Protein AF-A0A3C2CMM4-F1 (afdb_monomer_lite)

Secondary structure (DSSP, 8-state):
-HHHHTTTTTTSS-HHHHHHHHHHHHTT--HHHIIIIIHHHHHHHTHHHHSTTSSS--SSHHHHHHHH----SS-HHHHHHHHHHHHHHHHHHHHHHHHHHHH-----GGGHHHHHHHHHHHHHHHHHHHHHHHHHHH-TTHHHHHHHHHHHHHHHHHHHHHHHHHHHHHHH--

Foldseek 3Di:
DLVCCVPVLVVQADPVLSVLVVVCLVVVVDQVCCVVRVVVSCVRRPCVQQPPPHPQHPNDSVSVNVVSPDCLDDDPVVLVVVLVVQLVVVVVVLQVLLVLLVPQDDPDPVCPVVSVCLSCLLVVLSVQLSVLVVVCSVDVVSVVSNVVSVVSNVVSSVVSVVSNVVRVVVVVVD

Structure (mmCIF, N/CA/C/O backbone):
data_AF-A0A3C2CMM4-F1
#
_entry.id   AF-A0A3C2CMM4-F1
#
loop_
_atom_site.group_PDB
_atom_site.id
_atom_site.type_symbol
_atom_site.label_atom_id
_atom_site.label_alt_id
_atom_site.label_comp_id
_atom_site.label_asym_id
_atom_site.label_entity_id
_atom_site.label_seq_id
_atom_site.pdbx_PDB_ins_code
_atom_site.Cartn_x
_atom_site.Cartn_y
_atom_site.Cartn_z
_atom_site.occupancy
_atom_site.B_iso_or_equiv
_atom_site.auth_seq_id
_atom_site.auth_comp_id
_atom_site.auth_asym_id
_atom_site.auth_atom_id
_atom_site.pdbx_PDB_model_num
ATOM 1 N N . MET A 1 1 ? -15.799 2.086 14.839 1.00 80.00 1 MET A N 1
ATOM 2 C CA . MET A 1 1 ? -15.758 3.020 15.988 1.00 80.00 1 MET A CA 1
ATOM 3 C C . MET A 1 1 ? -14.335 3.486 16.295 1.00 80.00 1 MET A C 1
ATOM 5 O O . MET A 1 1 ? -14.108 4.690 16.294 1.00 80.00 1 MET A O 1
ATOM 9 N N . GLU A 1 2 ? -13.365 2.573 16.447 1.00 84.25 2 GLU A N 1
ATOM 10 C CA . GLU A 1 2 ? -11.957 2.898 16.767 1.00 84.25 2 GLU A CA 1
ATOM 11 C C . GLU A 1 2 ? -11.338 3.999 15.878 1.00 84.25 2 GLU A C 1
ATOM 13 O O . GLU A 1 2 ? -10.817 4.984 16.392 1.00 84.25 2 GLU A O 1
ATOM 18 N N . SER A 1 3 ? -11.445 3.896 14.547 1.00 83.31 3 SER A N 1
ATOM 19 C CA . SER A 1 3 ? -10.900 4.916 13.628 1.00 83.31 3 SER A CA 1
ATOM 20 C C . SER A 1 3 ? -11.512 6.309 13.839 1.00 83.31 3 SER A C 1
ATOM 22 O O . SER A 1 3 ? -10.805 7.312 13.767 1.00 83.31 3 SER A O 1
ATOM 24 N N . LYS A 1 4 ? -12.812 6.391 14.147 1.00 86.69 4 LYS A N 1
ATOM 25 C CA . LYS A 1 4 ? -13.502 7.669 14.375 1.00 86.69 4 LYS A CA 1
ATOM 26 C C . LYS A 1 4 ? -13.110 8.291 15.714 1.00 86.69 4 LYS A C 1
ATOM 28 O O . LYS A 1 4 ? -12.892 9.497 15.752 1.00 86.69 4 LYS A O 1
ATOM 33 N N . LEU A 1 5 ? -12.920 7.480 16.759 1.00 87.00 5 LEU A N 1
ATOM 34 C CA . LEU A 1 5 ? -12.371 7.925 18.051 1.00 87.00 5 LEU A CA 1
ATOM 35 C C . LEU A 1 5 ? -10.922 8.421 17.944 1.00 87.00 5 LEU A C 1
ATOM 37 O O . LEU A 1 5 ? -10.514 9.279 18.714 1.00 87.00 5 LEU A O 1
ATOM 41 N N . LYS A 1 6 ? -10.147 7.918 16.977 1.00 84.94 6 LYS A N 1
ATOM 42 C CA . LYS A 1 6 ? -8.792 8.414 16.681 1.00 84.94 6 LYS A CA 1
ATOM 43 C C . LYS A 1 6 ? -8.765 9.645 15.768 1.00 84.94 6 LYS A C 1
ATOM 45 O O . LYS A 1 6 ? -7.705 10.224 15.575 1.00 84.94 6 LYS A O 1
ATOM 50 N N . THR A 1 7 ? -9.897 10.018 15.171 1.00 85.50 7 THR A N 1
ATOM 51 C CA . THR A 1 7 ? -9.980 11.092 14.169 1.00 85.50 7 THR A CA 1
ATOM 52 C C . THR A 1 7 ? -11.094 12.077 14.523 1.00 85.50 7 THR A C 1
ATOM 54 O O . THR A 1 7 ? -10.988 12.805 15.504 1.00 85.50 7 THR A O 1
ATOM 57 N N . THR A 1 8 ? -12.186 12.090 13.756 1.00 84.88 8 THR A N 1
ATOM 58 C CA . THR A 1 8 ? -13.225 13.129 13.785 1.00 84.88 8 THR A CA 1
ATOM 59 C C . THR A 1 8 ? -13.995 13.210 15.101 1.00 84.88 8 THR A C 1
ATOM 61 O O . THR A 1 8 ? -14.595 14.239 15.373 1.00 84.88 8 THR A O 1
ATOM 64 N N . MET A 1 9 ? -14.003 12.138 15.900 1.00 86.69 9 MET A N 1
ATOM 65 C CA . MET A 1 9 ? -14.703 12.071 17.189 1.00 86.69 9 MET A CA 1
ATOM 66 C C . MET A 1 9 ? -13.744 12.022 18.387 1.00 86.69 9 MET A C 1
ATOM 68 O O . MET A 1 9 ? -14.180 11.813 19.515 1.00 86.69 9 MET A O 1
ATOM 72 N N . GLY A 1 10 ? -12.438 12.203 18.167 1.00 87.06 10 GLY A N 1
ATOM 73 C CA . GLY A 1 10 ? -11.431 12.057 19.221 1.00 87.06 10 GLY A CA 1
ATOM 74 C C . GLY A 1 10 ? -11.399 13.177 20.258 1.00 87.06 10 GLY A C 1
ATOM 75 O O . GLY A 1 10 ? -10.827 12.977 21.326 1.00 87.06 10 GLY A O 1
ATOM 76 N N . GLY A 1 11 ? -12.011 14.326 19.961 1.00 87.50 11 GLY A N 1
ATOM 77 C CA . GLY A 1 11 ? -12.113 15.461 20.884 1.00 87.50 11 GLY A CA 1
ATOM 78 C C . GLY A 1 11 ? -13.255 15.359 21.899 1.00 87.50 11 GLY A C 1
ATOM 79 O O . GLY A 1 11 ? -13.304 16.158 22.824 1.00 87.50 11 GLY A O 1
ATOM 80 N N . PHE A 1 12 ? -14.165 14.391 21.747 1.00 87.56 12 PHE A N 1
ATOM 81 C CA . PHE A 1 12 ? -15.351 14.254 22.605 1.00 87.56 12 PHE A CA 1
ATOM 82 C C . PHE A 1 12 ? -15.159 13.271 23.766 1.00 87.56 12 PHE A C 1
ATOM 84 O O . PHE A 1 12 ? -16.066 13.088 24.566 1.00 87.56 12 PHE A O 1
ATOM 91 N N . ALA A 1 13 ? -13.996 12.630 23.864 1.00 89.12 13 ALA A N 1
ATOM 92 C CA . ALA A 1 13 ? -13.645 11.734 24.958 1.00 89.12 13 ALA A CA 1
ATOM 93 C C . ALA A 1 13 ? -12.193 11.981 25.376 1.00 89.12 13 ALA A C 1
ATOM 95 O O . ALA A 1 13 ? -11.332 12.269 24.538 1.00 89.12 13 ALA A O 1
ATOM 96 N N . THR A 1 14 ? -11.921 11.848 26.670 1.00 91.69 14 THR A N 1
ATOM 97 C CA . THR A 1 14 ? -10.561 11.941 27.214 1.00 91.69 14 THR A CA 1
ATOM 98 C C . THR A 1 14 ? -9.679 10.812 26.680 1.00 91.69 14 THR A C 1
ATOM 100 O O . THR A 1 14 ? -10.171 9.781 26.217 1.00 91.69 14 THR A O 1
ATOM 103 N N . ASP A 1 15 ? -8.356 10.976 26.738 1.00 89.88 15 ASP A N 1
ATOM 104 C CA . ASP A 1 15 ? -7.427 9.935 26.278 1.00 89.88 15 ASP A CA 1
ATOM 105 C C . ASP A 1 15 ? -7.613 8.613 27.036 1.00 89.88 15 ASP A C 1
ATOM 107 O O . ASP A 1 15 ? -7.635 7.552 26.413 1.00 89.88 15 ASP A O 1
ATOM 111 N N . ALA A 1 16 ? -7.880 8.679 28.344 1.00 90.12 16 ALA A N 1
ATOM 112 C CA . ALA A 1 16 ? -8.187 7.508 29.163 1.00 90.12 16 ALA A CA 1
ATOM 113 C C . ALA A 1 16 ? -9.489 6.808 28.727 1.00 90.12 16 ALA A C 1
ATOM 115 O O . ALA A 1 16 ? -9.504 5.595 28.532 1.00 90.12 16 ALA A O 1
ATOM 116 N N . GLU A 1 17 ? -10.574 7.561 28.509 1.00 91.19 17 GLU A N 1
ATOM 117 C CA . GLU A 1 17 ? -11.849 7.006 28.026 1.00 91.19 17 GLU A CA 1
ATOM 118 C C . GLU A 1 17 ? -11.696 6.373 26.631 1.00 91.19 17 GLU A C 1
ATOM 120 O O . GLU A 1 17 ? -12.225 5.288 26.376 1.00 91.19 17 GLU A O 1
ATOM 125 N N . LYS A 1 18 ? -10.930 7.012 25.734 1.00 90.94 18 LYS A N 1
ATOM 126 C CA . LYS A 1 18 ? -10.625 6.469 24.401 1.00 90.94 18 LYS A CA 1
ATOM 127 C C . LYS A 1 18 ? -9.875 5.149 24.498 1.00 90.94 18 LYS A C 1
ATOM 129 O O . LYS A 1 18 ? -10.247 4.200 23.807 1.00 90.94 18 LYS A O 1
ATOM 134 N N . GLU A 1 19 ? -8.845 5.064 25.336 1.00 91.00 19 GLU A N 1
ATOM 135 C CA . GLU A 1 19 ? -8.107 3.815 25.529 1.00 91.00 19 GLU A CA 1
ATOM 136 C C . GLU A 1 19 ? -8.994 2.691 26.065 1.00 91.00 19 GLU A C 1
ATOM 138 O O . GLU A 1 19 ? -8.925 1.575 25.545 1.00 91.00 19 GLU A O 1
ATOM 143 N N . THR A 1 20 ? -9.849 2.977 27.050 1.00 91.56 20 THR A N 1
ATOM 144 C CA . THR A 1 20 ? -10.793 1.999 27.610 1.00 91.56 20 THR A CA 1
ATOM 145 C C . THR A 1 20 ? -11.729 1.459 26.531 1.00 91.56 20 THR A C 1
ATOM 147 O O . THR A 1 20 ? -11.836 0.242 26.356 1.00 91.56 20 THR A O 1
ATOM 150 N N . ILE A 1 21 ? -12.333 2.343 25.728 1.00 90.12 21 ILE A N 1
ATOM 151 C CA . ILE A 1 21 ? -13.212 1.937 24.625 1.00 90.12 21 ILE A CA 1
ATOM 152 C C . ILE A 1 21 ? -12.446 1.108 23.583 1.00 90.12 21 ILE A C 1
ATOM 154 O O . ILE A 1 21 ? -12.939 0.075 23.134 1.00 90.12 21 ILE A O 1
ATOM 158 N N . ILE A 1 22 ? -11.236 1.521 23.196 1.00 89.31 22 ILE A N 1
ATOM 159 C CA . ILE A 1 22 ? -10.437 0.810 22.185 1.00 89.31 22 ILE A CA 1
ATOM 160 C C . ILE A 1 22 ? -10.022 -0.580 22.682 1.00 89.31 22 ILE A C 1
ATOM 162 O O . ILE A 1 22 ? -10.126 -1.550 21.929 1.00 89.31 22 ILE A O 1
ATOM 166 N N . LYS A 1 23 ? -9.584 -0.704 23.941 1.00 90.00 23 LYS A N 1
ATOM 167 C CA . LYS A 1 23 ? -9.248 -2.001 24.552 1.00 90.00 23 LYS A CA 1
ATOM 168 C C . LYS A 1 23 ? -10.462 -2.923 24.576 1.00 90.00 23 LYS A C 1
ATOM 170 O O . LYS A 1 23 ? -10.348 -4.084 24.188 1.00 90.00 23 LYS A O 1
ATOM 175 N N . TRP A 1 24 ? -11.627 -2.400 24.954 1.00 90.88 24 TRP A N 1
ATOM 176 C CA . TRP A 1 24 ? -12.869 -3.164 24.950 1.00 90.88 24 TRP A CA 1
ATOM 177 C C . TRP A 1 24 ? -13.256 -3.652 23.542 1.00 90.88 24 TRP A C 1
ATOM 179 O O . TRP A 1 24 ? -13.515 -4.845 23.365 1.00 90.88 24 TRP A O 1
ATOM 189 N N . ILE A 1 25 ? -13.192 -2.781 22.527 1.00 88.94 25 ILE A N 1
ATOM 190 C CA . ILE A 1 25 ? -13.437 -3.146 21.118 1.00 88.94 25 ILE A CA 1
ATOM 191 C C . ILE A 1 25 ? -12.515 -4.290 20.683 1.00 88.94 25 ILE A C 1
ATOM 193 O O . ILE A 1 25 ? -12.981 -5.294 20.147 1.00 88.94 25 ILE A O 1
ATOM 197 N N . ARG A 1 26 ? -11.210 -4.168 20.953 1.00 85.88 26 ARG A N 1
ATOM 198 C CA . ARG A 1 26 ? -10.207 -5.179 20.579 1.00 85.88 26 ARG A CA 1
ATOM 199 C C . ARG A 1 26 ? -10.375 -6.499 21.328 1.00 85.88 26 ARG A C 1
ATOM 201 O O . ARG A 1 26 ? -9.999 -7.537 20.802 1.00 85.88 26 ARG A O 1
ATOM 208 N N . SER A 1 27 ? -10.966 -6.469 22.523 1.00 85.25 27 SER A N 1
ATOM 209 C CA . SER A 1 27 ? -11.277 -7.669 23.309 1.00 85.25 27 SER A CA 1
ATOM 210 C C . SER A 1 27 ? -12.548 -8.410 22.867 1.00 85.25 27 SER A C 1
ATOM 212 O O . SER A 1 27 ? -12.938 -9.374 23.516 1.00 85.25 27 SER A O 1
ATOM 214 N N . GLY A 1 28 ? -13.196 -7.978 21.777 1.00 83.69 28 GLY A N 1
ATOM 215 C CA . GLY A 1 28 ? -14.389 -8.629 21.223 1.00 83.69 28 GLY A CA 1
ATOM 216 C C . GLY A 1 28 ? -15.714 -7.955 21.586 1.00 83.69 28 GLY A C 1
ATOM 217 O O . GLY A 1 28 ? -16.770 -8.519 21.312 1.00 83.69 28 GLY A O 1
ATOM 218 N N . ALA A 1 29 ? -15.669 -6.746 22.162 1.00 87.94 29 ALA A N 1
ATOM 219 C CA . ALA A 1 29 ? -16.843 -5.931 22.475 1.00 87.94 29 ALA A CA 1
ATOM 220 C C . ALA A 1 29 ? -17.913 -6.674 23.310 1.00 87.94 29 ALA A C 1
ATOM 222 O O . ALA A 1 29 ? -19.094 -6.709 22.954 1.00 87.94 29 ALA A O 1
ATOM 223 N N . ASP A 1 30 ? -17.489 -7.285 24.419 1.00 89.62 30 ASP A N 1
ATOM 224 C CA . ASP A 1 30 ? -18.354 -8.039 25.334 1.00 89.62 30 ASP A CA 1
ATOM 225 C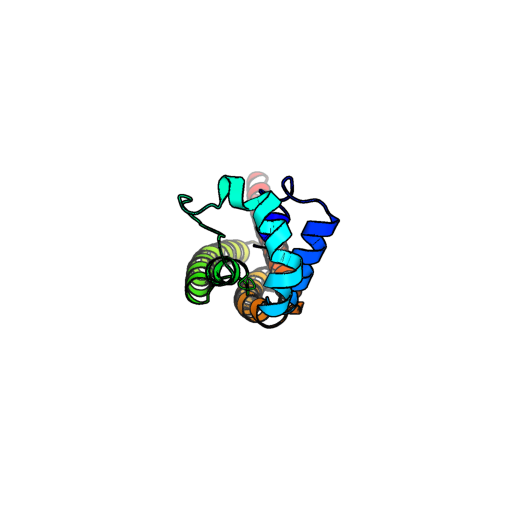 C . ASP A 1 30 ? -19.452 -7.172 25.987 1.00 89.62 30 ASP A C 1
ATOM 227 O O . ASP A 1 30 ? -19.222 -6.007 26.326 1.00 89.62 30 ASP A O 1
ATOM 231 N N . GLU A 1 31 ? -20.644 -7.744 26.172 1.00 90.38 31 GLU A N 1
ATOM 232 C CA . GLU A 1 31 ? -21.825 -7.039 26.688 1.00 90.38 31 GLU A CA 1
ATOM 233 C C . GLU A 1 31 ? -21.736 -6.715 28.185 1.00 90.38 31 GLU A C 1
ATOM 235 O O . GLU A 1 31 ? -22.188 -5.651 28.615 1.00 90.38 31 GLU A O 1
ATOM 240 N N . ALA A 1 32 ? -21.116 -7.579 28.993 1.00 89.88 32 ALA A N 1
ATOM 241 C CA . ALA A 1 32 ? -20.981 -7.329 30.425 1.00 89.88 32 ALA A CA 1
ATOM 242 C C . ALA A 1 32 ? -20.074 -6.117 30.671 1.00 89.88 32 ALA A C 1
ATOM 244 O O . ALA A 1 32 ? -20.454 -5.195 31.394 1.00 89.88 32 ALA A O 1
ATOM 245 N N . LYS A 1 33 ? -18.929 -6.066 29.976 1.00 89.69 33 LYS A N 1
ATOM 246 C CA . LYS A 1 33 ? -18.015 -4.910 30.019 1.00 89.69 33 LYS A CA 1
ATOM 247 C C . LYS A 1 33 ? -18.616 -3.647 29.414 1.00 89.69 33 LYS A C 1
ATOM 249 O O . LYS A 1 33 ? -18.316 -2.542 29.866 1.00 89.69 33 LYS A O 1
ATOM 254 N N . TYR A 1 34 ? -19.473 -3.793 28.403 1.00 91.12 34 TYR A N 1
ATOM 255 C CA . TYR A 1 34 ? -20.210 -2.655 27.872 1.00 91.12 34 TYR A CA 1
ATOM 256 C C . TYR A 1 34 ? -21.059 -2.000 28.963 1.00 91.12 34 TYR A C 1
ATOM 258 O O . TYR A 1 34 ? -20.938 -0.798 29.188 1.00 91.12 34 TYR A O 1
ATOM 266 N N . ASN A 1 35 ? -21.870 -2.793 29.665 1.00 91.62 35 ASN A N 1
ATOM 267 C CA . ASN A 1 35 ? -22.788 -2.284 30.678 1.00 91.62 35 ASN A CA 1
ATOM 268 C C . ASN A 1 35 ? -22.067 -1.675 31.890 1.00 91.62 35 ASN A C 1
ATOM 270 O O . ASN A 1 35 ? -22.569 -0.703 32.451 1.00 91.62 35 ASN A O 1
ATOM 274 N N . SER A 1 36 ? -20.910 -2.216 32.285 1.00 91.19 36 SER A N 1
ATOM 275 C CA . SER A 1 36 ? -20.170 -1.739 33.459 1.00 91.19 36 SER A CA 1
ATOM 276 C C . SER A 1 36 ? -19.286 -0.520 33.186 1.00 91.19 36 SER A C 1
ATOM 278 O O . SER A 1 36 ? -19.213 0.372 34.027 1.00 91.19 36 SER A O 1
ATOM 280 N N . GLU A 1 37 ? -18.598 -0.471 32.041 1.00 90.31 37 GLU A N 1
ATOM 281 C CA . GLU A 1 37 ? -17.511 0.496 31.809 1.00 90.31 37 GLU A CA 1
ATOM 282 C C . GLU A 1 37 ? -17.772 1.438 30.631 1.00 90.31 37 GLU A C 1
ATOM 284 O O . GLU A 1 37 ? -17.416 2.613 30.687 1.00 90.31 37 GLU A O 1
ATOM 289 N N . ILE A 1 38 ? -18.391 0.950 29.552 1.00 92.38 38 ILE A N 1
ATOM 290 C CA . ILE A 1 38 ? -18.493 1.706 28.293 1.00 92.38 38 ILE A CA 1
ATOM 291 C C . ILE A 1 38 ? -19.767 2.534 28.231 1.00 92.38 38 ILE A C 1
ATOM 293 O O . ILE A 1 38 ? -19.716 3.700 27.840 1.00 92.38 38 ILE A O 1
ATOM 297 N N . LYS A 1 39 ? -20.893 1.951 28.652 1.00 92.00 39 LYS A N 1
ATOM 298 C CA . LYS A 1 39 ? -22.208 2.587 28.698 1.00 92.00 39 LYS A CA 1
ATOM 299 C C . LYS A 1 39 ? -22.157 3.997 29.303 1.00 92.00 39 LYS A C 1
ATOM 301 O O . LYS A 1 39 ? -22.516 4.917 28.569 1.00 92.00 39 LYS A O 1
ATOM 306 N N . PRO A 1 40 ? -21.614 4.225 30.520 1.00 92.31 40 PRO A N 1
ATOM 307 C CA . PRO A 1 40 ? -21.559 5.571 31.096 1.00 92.31 40 PRO A CA 1
ATOM 308 C C . PRO A 1 40 ? -20.747 6.566 30.251 1.00 92.31 40 PRO A C 1
ATOM 310 O O . PRO A 1 40 ? -21.101 7.741 30.176 1.00 92.31 40 PRO A O 1
ATOM 313 N N . ILE A 1 41 ? -19.690 6.113 29.566 1.00 91.56 41 ILE A N 1
ATOM 314 C CA . ILE A 1 41 ? -18.872 6.968 28.693 1.00 91.56 41 ILE A CA 1
ATOM 315 C C . ILE A 1 41 ? -19.667 7.362 27.444 1.00 91.56 41 ILE A C 1
ATOM 317 O O . ILE A 1 41 ? -19.715 8.537 27.080 1.00 91.56 41 ILE A O 1
ATOM 321 N N . THR A 1 42 ? -20.318 6.399 26.785 1.00 89.50 42 THR A N 1
ATOM 322 C CA . THR A 1 42 ? -21.143 6.674 25.598 1.00 89.50 42 THR A CA 1
ATOM 323 C C . THR A 1 42 ? -22.362 7.528 25.914 1.00 89.50 42 THR A C 1
ATOM 325 O O . THR A 1 42 ? -22.691 8.417 25.127 1.00 89.50 42 THR A O 1
ATOM 328 N N . GLU A 1 43 ? -22.994 7.318 27.066 1.00 91.69 43 GLU A N 1
ATOM 329 C CA . GLU A 1 43 ? -24.144 8.112 27.490 1.00 91.69 43 GLU A CA 1
ATOM 330 C C . GLU A 1 43 ? -23.758 9.571 27.747 1.00 91.69 43 GLU A C 1
ATOM 332 O O . GLU A 1 43 ? -24.432 10.485 27.275 1.00 91.69 43 GLU A O 1
ATOM 337 N N . LYS A 1 44 ? -22.623 9.785 28.418 1.00 91.69 44 LYS A N 1
ATOM 338 C CA . LYS A 1 44 ? -22.106 11.116 28.743 1.00 91.69 44 LYS A CA 1
ATOM 339 C C . LYS A 1 44 ? -21.602 11.879 27.515 1.00 91.69 44 LYS A C 1
ATOM 341 O O . LYS A 1 44 ? -21.894 13.060 27.363 1.00 91.69 44 LYS A O 1
ATOM 346 N N . ASN A 1 45 ? -20.827 11.217 26.657 1.00 90.69 45 ASN A N 1
ATOM 347 C CA . ASN A 1 45 ? -20.021 11.896 25.641 1.00 90.69 45 ASN A CA 1
ATOM 348 C C . ASN A 1 45 ? -20.571 11.751 24.212 1.00 90.69 45 ASN A C 1
ATOM 350 O O . ASN A 1 45 ? -20.270 12.576 23.351 1.00 90.69 45 ASN A O 1
ATOM 354 N N . CYS A 1 46 ? -21.338 10.696 23.916 1.00 89.31 46 CYS A N 1
ATOM 355 C CA . CYS A 1 46 ? -21.714 10.346 22.540 1.00 89.31 46 CYS A CA 1
ATOM 356 C C . CYS A 1 46 ? -23.209 10.528 22.260 1.00 89.31 46 CYS A C 1
ATOM 358 O O . CYS A 1 46 ? -23.564 10.979 21.169 1.00 89.31 46 CYS A O 1
ATOM 360 N N . MET A 1 47 ? -24.087 10.220 23.222 1.00 90.19 47 MET A N 1
ATOM 361 C CA . MET A 1 47 ? -25.544 10.295 23.025 1.00 90.19 47 MET A CA 1
ATOM 362 C C . MET A 1 47 ? -26.067 11.710 22.767 1.00 90.19 47 MET A C 1
ATOM 364 O O . MET A 1 47 ? -27.153 11.851 22.215 1.00 90.19 47 MET A O 1
ATOM 368 N N . VAL A 1 48 ? -25.281 12.747 23.067 1.00 88.81 48 VAL A N 1
ATOM 369 C CA . VAL A 1 48 ? -25.614 14.137 22.714 1.00 88.81 48 VAL A CA 1
ATOM 370 C C . VAL A 1 48 ? -25.871 14.285 21.206 1.00 88.81 48 VAL A C 1
ATOM 372 O O . VAL A 1 48 ? -26.815 14.958 20.809 1.00 88.81 48 VAL A O 1
ATOM 375 N N . CYS A 1 49 ? -25.080 13.605 20.367 1.00 89.50 49 CYS A N 1
ATOM 376 C CA . CYS A 1 49 ? -25.246 13.602 18.904 1.00 89.50 49 CYS A CA 1
ATOM 377 C C . CYS A 1 49 ? -25.766 12.257 18.358 1.00 89.50 49 CYS A C 1
ATOM 379 O O . CYS A 1 49 ? -26.275 12.182 17.238 1.00 89.50 49 CYS A O 1
ATOM 381 N N . HIS A 1 50 ? -25.631 11.183 19.139 1.00 90.44 50 HIS A N 1
ATOM 382 C CA . HIS A 1 50 ? -26.012 9.813 18.786 1.00 90.44 50 HIS A CA 1
ATOM 383 C C . HIS A 1 50 ? -27.201 9.289 19.611 1.00 90.44 50 HIS A C 1
ATOM 385 O O . HIS A 1 50 ? -27.278 8.100 19.913 1.00 90.44 50 HIS A O 1
ATOM 391 N N . GLY A 1 51 ? -28.118 10.173 20.005 1.00 88.00 51 GLY A N 1
ATOM 392 C CA . GLY A 1 51 ? -29.356 9.815 20.700 1.00 88.00 51 GLY A CA 1
ATOM 393 C C . GLY A 1 51 ? -30.382 9.120 19.797 1.00 88.00 51 GLY A C 1
ATOM 394 O O . GLY A 1 51 ? -30.097 8.790 18.647 1.00 88.00 51 GLY A O 1
ATOM 395 N N . GLN A 1 52 ? -31.592 8.917 20.318 1.00 87.38 52 GLN A N 1
ATOM 396 C CA . GLN A 1 52 ? -32.657 8.133 19.675 1.00 87.38 52 GLN A CA 1
ATOM 397 C C . GLN A 1 52 ? -33.079 8.659 18.290 1.00 87.38 52 GLN A C 1
ATOM 399 O O . GLN A 1 52 ? -33.283 7.866 17.379 1.00 87.38 52 GLN A O 1
ATOM 404 N N . GLU A 1 53 ? -33.118 9.982 18.114 1.00 86.56 53 GLU A N 1
ATOM 405 C CA . GLU A 1 53 ? -33.483 10.653 16.852 1.00 86.56 53 GLU A CA 1
ATOM 406 C C . GLU A 1 53 ? -32.288 10.855 15.896 1.00 86.56 53 GLU A C 1
ATOM 408 O O . GLU A 1 53 ? -32.393 11.515 14.861 1.00 86.56 53 GLU A O 1
ATOM 413 N N . SER A 1 54 ? -31.108 10.333 16.242 1.00 87.44 54 SER A N 1
ATOM 414 C CA . SER A 1 54 ? -29.920 10.451 15.397 1.00 87.44 54 SER A CA 1
ATOM 415 C C . SER A 1 54 ? -30.025 9.539 14.177 1.00 87.44 54 SER A C 1
ATOM 417 O O . SER A 1 54 ? -30.505 8.415 14.266 1.00 87.44 54 SER A O 1
ATOM 419 N N . PHE A 1 55 ? -29.438 9.957 13.050 1.00 84.94 55 PHE A N 1
ATOM 420 C CA . PHE A 1 55 ? -29.235 9.082 11.886 1.00 84.94 55 PHE A CA 1
ATOM 421 C C . PHE A 1 55 ? -28.443 7.804 12.235 1.00 84.94 55 PHE A C 1
ATOM 423 O O . PHE A 1 55 ? -28.524 6.795 11.538 1.00 84.94 55 PHE A O 1
ATOM 430 N N . ARG A 1 56 ? -27.650 7.848 13.313 1.00 85.06 56 ARG A N 1
ATOM 431 C CA . ARG A 1 56 ? -26.870 6.724 13.840 1.00 85.06 56 ARG A CA 1
ATOM 432 C C . ARG A 1 56 ? -27.017 6.682 15.365 1.00 85.06 56 ARG A C 1
ATOM 434 O O . ARG A 1 56 ? -26.129 7.198 16.046 1.00 85.06 56 ARG A O 1
ATOM 441 N N . PRO A 1 57 ? -28.109 6.114 15.901 1.00 88.81 57 PRO A N 1
ATOM 442 C CA . PRO A 1 57 ? -28.322 6.042 17.341 1.00 88.81 57 PRO A CA 1
ATOM 443 C C . PRO A 1 57 ? -27.306 5.086 17.983 1.00 88.81 57 PRO A C 1
ATOM 445 O O . PRO A 1 57 ? -26.951 4.070 17.395 1.00 88.81 57 PRO A O 1
ATOM 448 N N . LEU A 1 58 ? -26.817 5.419 19.179 1.00 88.88 58 LEU A N 1
ATOM 449 C CA . LEU A 1 58 ? -25.900 4.611 20.001 1.00 88.88 58 LEU A CA 1
ATOM 450 C C . LEU A 1 58 ? -26.476 4.430 21.415 1.00 88.88 58 LEU A C 1
ATOM 452 O O . LEU A 1 58 ? -25.769 4.549 22.412 1.00 88.88 58 LEU A O 1
ATOM 456 N N . ILE A 1 59 ? -27.785 4.195 21.485 1.00 88.19 59 ILE A N 1
ATOM 457 C CA . ILE A 1 59 ? -28.577 4.158 22.724 1.00 88.19 59 ILE A CA 1
ATOM 458 C C . ILE A 1 59 ? -28.486 2.824 23.479 1.00 88.19 59 ILE A C 1
ATOM 460 O O . ILE A 1 59 ? -28.974 2.715 24.602 1.00 88.19 59 ILE A O 1
ATOM 464 N N . GLY A 1 60 ? -27.869 1.805 22.881 1.00 88.50 60 GLY A N 1
ATOM 465 C CA . GLY A 1 60 ? -27.787 0.476 23.464 1.00 88.50 60 GLY A CA 1
ATOM 466 C C . GLY A 1 60 ? -26.620 -0.352 22.942 1.00 88.50 60 GLY A C 1
ATOM 467 O O . GLY A 1 60 ? -25.879 0.034 22.030 1.00 88.50 60 GLY A O 1
ATOM 468 N N . TYR A 1 61 ? -26.458 -1.528 23.553 1.00 88.94 61 TYR A N 1
ATOM 469 C CA . TYR A 1 61 ? -25.395 -2.469 23.208 1.00 88.94 61 TYR A CA 1
ATOM 470 C C . TYR A 1 61 ? -25.487 -2.919 21.751 1.00 88.94 61 TYR A C 1
ATOM 472 O O . TYR A 1 61 ? -24.468 -3.027 21.076 1.00 88.94 61 TYR A O 1
ATOM 480 N N . LYS A 1 62 ? -26.703 -3.155 21.247 1.00 87.06 62 LYS A N 1
ATOM 481 C CA . LYS A 1 62 ? -26.932 -3.663 19.892 1.00 87.06 62 LYS A CA 1
ATOM 482 C C . LYS A 1 62 ? -26.409 -2.689 18.835 1.00 87.06 62 LYS A C 1
ATOM 484 O O . LYS A 1 62 ? -25.669 -3.091 17.941 1.00 87.06 62 LYS A O 1
ATOM 489 N N . GLU A 1 63 ? -26.748 -1.414 18.978 1.00 87.56 63 GLU A N 1
ATOM 490 C CA . GLU A 1 63 ? -26.356 -0.343 18.065 1.00 87.56 63 GLU A CA 1
ATOM 491 C C . GLU A 1 63 ? -24.849 -0.072 18.144 1.00 87.56 63 GLU A C 1
ATOM 493 O O . GLU A 1 63 ? -24.172 0.104 17.127 1.00 87.56 63 GLU A O 1
ATOM 498 N N . ILE A 1 64 ? -24.291 -0.094 19.359 1.00 88.50 64 ILE A N 1
ATOM 499 C CA . ILE A 1 64 ? -22.850 0.068 19.557 1.00 88.50 64 ILE A CA 1
ATOM 500 C C . ILE A 1 64 ? -22.085 -1.124 18.974 1.00 88.50 64 ILE A C 1
ATOM 502 O O . ILE A 1 64 ? -21.079 -0.918 18.295 1.00 88.50 64 ILE A O 1
ATOM 506 N N . LYS A 1 65 ? -22.569 -2.357 19.153 1.00 86.44 65 LYS A N 1
ATOM 507 C CA . LYS A 1 65 ? -21.940 -3.569 18.609 1.00 86.44 65 LYS A CA 1
ATOM 508 C C . LYS A 1 65 ? -21.823 -3.529 17.087 1.00 86.44 65 LYS A C 1
ATOM 510 O O . LYS A 1 65 ? -20.821 -3.962 16.520 1.00 86.44 65 LYS A O 1
ATOM 515 N N . GLU A 1 66 ? -22.815 -2.954 16.414 1.00 83.94 66 GLU A N 1
ATOM 516 C CA . GLU A 1 66 ? -22.792 -2.798 14.962 1.00 83.94 66 GLU A CA 1
ATOM 517 C C . GLU A 1 66 ? -21.635 -1.898 14.499 1.00 83.94 66 GLU A C 1
ATOM 519 O O . GLU A 1 66 ? -20.952 -2.201 13.515 1.00 83.94 66 GLU A O 1
ATOM 524 N N . VAL A 1 67 ? -21.349 -0.826 15.247 1.00 83.81 67 VAL A N 1
ATOM 525 C CA . VAL A 1 67 ? -20.280 0.129 14.917 1.00 83.81 67 VAL A CA 1
ATOM 526 C C . VAL A 1 67 ? -18.912 -0.239 15.498 1.00 83.81 67 VAL A C 1
ATOM 528 O O . VAL A 1 67 ? -17.909 0.374 15.101 1.00 83.81 67 VAL A O 1
ATOM 531 N N . THR A 1 68 ? -18.839 -1.204 16.418 1.00 83.56 68 THR A N 1
ATOM 532 C CA . THR A 1 68 ? -17.590 -1.716 17.008 1.00 83.56 68 THR A CA 1
ATOM 533 C C . THR A 1 68 ? -17.008 -2.903 16.258 1.00 83.56 68 THR A C 1
ATOM 535 O O . THR A 1 68 ? -15.890 -3.297 16.584 1.00 83.56 68 THR A O 1
ATOM 538 N N . ASN A 1 69 ? -17.692 -3.414 15.225 1.00 72.56 69 ASN A N 1
ATOM 539 C CA . ASN A 1 69 ? -17.136 -4.425 14.329 1.00 72.56 69 ASN A CA 1
ATOM 540 C C . ASN A 1 69 ? -15.700 -4.063 13.928 1.00 72.56 69 ASN A C 1
ATOM 542 O O . ASN A 1 69 ? -15.427 -2.968 13.415 1.00 72.56 69 ASN A O 1
ATOM 546 N N . ILE A 1 70 ? -14.782 -4.988 14.211 1.00 65.38 70 ILE A N 1
ATOM 547 C CA . ILE A 1 70 ? -13.364 -4.833 13.905 1.00 65.38 70 ILE A CA 1
ATOM 548 C C . ILE A 1 70 ? -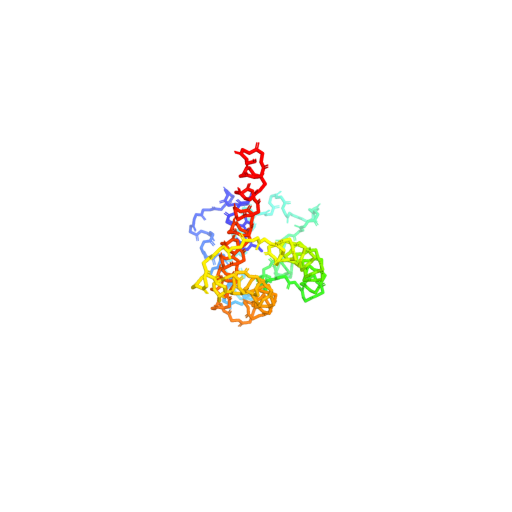13.246 -4.698 12.388 1.00 65.38 70 ILE A C 1
ATOM 550 O O . ILE A 1 70 ? -13.769 -5.511 11.623 1.00 65.38 70 ILE A O 1
ATOM 554 N N . ASN A 1 71 ? -12.602 -3.620 11.949 1.00 61.44 71 ASN A N 1
ATOM 555 C CA . ASN A 1 71 ? -12.408 -3.353 10.535 1.00 61.44 71 ASN A CA 1
ATOM 556 C C . ASN A 1 71 ? -11.347 -4.322 9.995 1.00 61.44 71 ASN A C 1
ATOM 558 O O . ASN A 1 71 ? -10.164 -3.999 10.007 1.00 61.44 71 ASN A O 1
ATOM 562 N N . ASN A 1 72 ? -11.772 -5.497 9.526 1.00 62.12 72 ASN A N 1
ATOM 563 C CA . ASN A 1 72 ? -10.920 -6.517 8.898 1.00 62.12 72 ASN A CA 1
ATOM 564 C C . ASN A 1 72 ? -10.4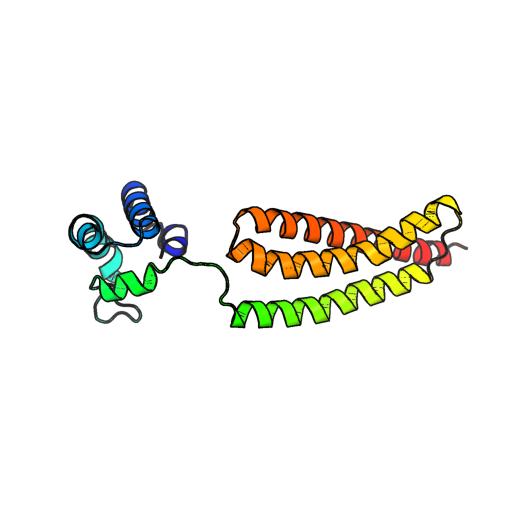26 -6.099 7.492 1.00 62.12 72 ASN A C 1
ATOM 566 O O . ASN A 1 72 ? -10.250 -6.938 6.617 1.00 62.12 72 ASN A O 1
ATOM 570 N N . GLY A 1 73 ? -10.257 -4.799 7.232 1.00 65.06 73 GLY A N 1
ATOM 571 C CA . GLY A 1 73 ? -9.916 -4.252 5.920 1.00 65.06 73 GLY A CA 1
ATOM 572 C C . GLY A 1 73 ? -11.105 -4.128 4.958 1.00 65.06 73 GLY A C 1
ATOM 573 O O . GLY A 1 73 ? -12.274 -4.171 5.342 1.00 65.06 73 GLY A O 1
ATOM 574 N N . MET A 1 74 ? -10.805 -3.925 3.671 1.00 67.12 74 MET A N 1
ATOM 575 C CA . MET A 1 74 ? -11.830 -3.835 2.627 1.00 67.12 74 MET A CA 1
ATOM 576 C C . MET A 1 74 ? -12.593 -5.159 2.496 1.00 67.12 74 MET A C 1
ATOM 578 O O . MET A 1 74 ? -11.996 -6.231 2.404 1.00 67.12 74 MET A O 1
ATOM 582 N N . GLY A 1 75 ? -13.924 -5.084 2.409 1.00 76.75 75 GLY A N 1
ATOM 583 C CA . GLY A 1 75 ? -14.744 -6.254 2.100 1.00 76.75 75 GLY A CA 1
ATOM 584 C C . GLY A 1 75 ? -14.329 -6.890 0.769 1.00 76.75 75 GLY A C 1
ATOM 585 O O . GLY A 1 75 ? -13.971 -6.182 -0.172 1.00 76.75 75 GLY A O 1
ATOM 586 N N . PHE A 1 76 ? -14.413 -8.221 0.665 1.00 76.75 76 PHE A N 1
ATOM 587 C CA . PHE A 1 76 ? -13.936 -8.987 -0.499 1.00 76.75 76 PHE A CA 1
ATOM 588 C C . PHE A 1 76 ? -14.463 -8.447 -1.838 1.00 76.75 76 PHE A C 1
ATOM 590 O O . PHE A 1 76 ? -13.710 -8.275 -2.789 1.00 76.75 76 PHE A O 1
ATOM 597 N N . LYS A 1 77 ? -15.753 -8.095 -1.900 1.00 79.44 77 LYS A N 1
ATOM 598 C CA . LYS A 1 77 ? -16.385 -7.554 -3.114 1.00 79.44 77 LYS A CA 1
ATOM 599 C C . LYS A 1 77 ? -15.789 -6.204 -3.534 1.00 79.44 77 LYS A C 1
ATOM 601 O O . LYS A 1 77 ? -15.632 -5.939 -4.724 1.00 79.44 77 LYS A O 1
ATOM 606 N N . THR A 1 78 ? -15.448 -5.361 -2.560 1.00 79.75 78 THR A N 1
ATOM 607 C CA . THR A 1 78 ? -14.767 -4.083 -2.796 1.00 79.75 78 THR A CA 1
ATOM 608 C C . THR A 1 78 ? -13.324 -4.324 -3.215 1.00 79.75 78 THR A C 1
ATOM 610 O O . THR A 1 78 ? -12.874 -3.719 -4.182 1.00 79.75 78 THR A O 1
ATOM 613 N N . LEU A 1 79 ? -12.634 -5.256 -2.554 1.00 80.75 79 LEU A N 1
ATOM 614 C CA . LEU A 1 79 ? -11.257 -5.614 -2.871 1.00 80.75 79 LEU A CA 1
ATOM 615 C C . LEU A 1 79 ? -11.128 -6.102 -4.317 1.00 80.75 79 LEU A C 1
ATOM 617 O O . LEU A 1 79 ? -10.370 -5.525 -5.084 1.00 80.75 79 LEU A O 1
ATOM 621 N N . VAL A 1 80 ? -11.963 -7.060 -4.732 1.00 82.81 80 VAL A N 1
ATOM 622 C CA . VAL A 1 80 ? -12.004 -7.557 -6.117 1.00 82.81 80 VAL A CA 1
ATOM 623 C C . VAL A 1 80 ? -12.242 -6.420 -7.110 1.00 82.81 80 VAL A C 1
ATOM 625 O O . VAL A 1 80 ? -11.569 -6.359 -8.138 1.00 82.81 80 VAL A O 1
ATOM 628 N N . ARG A 1 81 ? -13.166 -5.496 -6.815 1.00 85.56 81 ARG A N 1
ATOM 629 C CA . ARG A 1 81 ? -13.440 -4.347 -7.689 1.00 85.56 81 ARG A CA 1
ATOM 630 C C . ARG A 1 81 ? -12.213 -3.444 -7.841 1.00 85.56 81 ARG A C 1
ATOM 632 O O . ARG A 1 81 ? -11.872 -3.085 -8.965 1.00 85.56 81 ARG A O 1
ATOM 639 N N . VAL A 1 82 ? -11.562 -3.075 -6.737 1.00 84.31 82 VAL A N 1
ATOM 640 C CA . VAL A 1 82 ? -10.377 -2.201 -6.769 1.00 84.31 82 VAL A CA 1
ATOM 641 C C . VAL A 1 82 ? -9.207 -2.908 -7.454 1.00 84.31 82 VAL A C 1
ATOM 643 O O . VAL A 1 82 ? -8.568 -2.302 -8.311 1.00 84.31 82 VAL A O 1
ATOM 646 N N . SER A 1 83 ? -8.991 -4.198 -7.172 1.00 84.81 83 SER A N 1
ATOM 647 C CA . SER A 1 83 ? -7.972 -5.018 -7.832 1.00 84.81 83 SER A CA 1
ATOM 648 C C . SER A 1 83 ? -8.171 -5.086 -9.346 1.00 84.81 83 SER A C 1
ATOM 650 O O . SER A 1 83 ? -7.195 -4.952 -10.068 1.00 84.81 83 SER A O 1
ATOM 652 N N . HIS A 1 84 ? -9.403 -5.211 -9.858 1.00 83.38 84 HIS A N 1
ATOM 653 C CA . HIS A 1 84 ? -9.649 -5.202 -11.310 1.00 83.38 84 HIS A CA 1
ATOM 654 C C . HIS A 1 84 ? -9.259 -3.871 -11.961 1.00 83.38 84 HIS A C 1
ATOM 656 O O . HIS A 1 84 ? -8.611 -3.862 -13.007 1.00 83.38 84 HIS A O 1
ATOM 662 N N . ILE A 1 85 ? -9.641 -2.747 -11.346 1.00 84.88 85 ILE A N 1
ATOM 663 C CA . ILE A 1 85 ? -9.345 -1.409 -11.877 1.00 84.88 85 ILE A CA 1
ATOM 664 C C . ILE A 1 85 ? -7.831 -1.162 -11.869 1.00 84.88 85 ILE A C 1
ATOM 666 O O . ILE A 1 85 ? -7.278 -0.723 -12.878 1.00 84.88 85 ILE A O 1
ATOM 670 N N . HIS A 1 86 ? -7.160 -1.480 -10.758 1.00 80.06 86 HIS A N 1
ATOM 671 C CA . HIS A 1 86 ? -5.710 -1.320 -10.633 1.00 80.06 86 HIS A CA 1
ATOM 672 C C . HIS A 1 86 ? -4.946 -2.252 -11.570 1.00 80.06 86 HIS A C 1
ATOM 674 O O . HIS A 1 86 ? -4.070 -1.788 -12.298 1.00 80.06 86 HIS A O 1
ATOM 680 N N . PHE A 1 87 ? -5.313 -3.534 -11.614 1.00 85.38 87 PHE A N 1
ATOM 681 C CA . PHE A 1 87 ? -4.662 -4.510 -12.479 1.00 85.38 87 PHE A CA 1
ATOM 682 C C . PHE A 1 87 ? -4.770 -4.109 -13.945 1.00 85.38 87 PHE A C 1
ATOM 684 O O . PHE A 1 87 ? -3.762 -4.103 -14.642 1.00 85.38 87 PHE A O 1
ATOM 691 N N . ASN A 1 88 ? -5.955 -3.712 -14.413 1.00 86.25 88 ASN A N 1
ATOM 692 C CA . ASN A 1 88 ? -6.144 -3.368 -15.818 1.00 86.25 88 ASN A CA 1
ATOM 693 C C . ASN A 1 88 ? -5.397 -2.077 -16.204 1.00 86.25 88 ASN A C 1
ATOM 695 O O . ASN A 1 88 ? -4.652 -2.053 -17.184 1.00 86.25 88 ASN A O 1
ATOM 699 N N . GLY A 1 89 ? -5.542 -1.009 -15.410 1.00 87.62 89 GLY A N 1
ATOM 700 C CA . GLY A 1 89 ? -4.932 0.287 -15.721 1.00 87.62 89 GLY A CA 1
ATOM 701 C C . GLY A 1 89 ? -3.407 0.285 -15.600 1.00 87.62 89 GLY A C 1
ATOM 702 O O . GLY A 1 89 ? -2.702 0.741 -16.502 1.00 87.62 89 GLY A O 1
ATOM 703 N N . MET A 1 90 ? -2.876 -0.263 -14.506 1.00 88.06 90 MET A N 1
ATOM 704 C CA . MET A 1 90 ? -1.435 -0.238 -14.257 1.00 88.06 90 MET A CA 1
ATOM 705 C C . MET A 1 90 ? -0.676 -1.251 -15.118 1.00 88.06 90 MET A C 1
ATOM 707 O O . MET A 1 90 ? 0.448 -0.968 -15.532 1.00 88.06 90 MET A O 1
ATOM 711 N N . THR A 1 91 ? -1.285 -2.398 -15.450 1.00 89.62 91 THR A N 1
ATOM 712 C CA . THR A 1 91 ? -0.679 -3.339 -16.406 1.00 89.62 91 THR A CA 1
ATOM 713 C C . THR A 1 91 ? -0.511 -2.677 -17.764 1.00 89.62 91 THR A C 1
ATOM 715 O O . THR A 1 91 ? 0.565 -2.770 -18.349 1.00 89.62 91 THR A O 1
ATOM 718 N N . PHE A 1 92 ? -1.525 -1.945 -18.239 1.00 91.06 92 PHE A N 1
ATOM 719 C CA . PHE A 1 92 ? -1.426 -1.203 -19.494 1.00 91.06 92 PHE A CA 1
ATOM 720 C C . PHE A 1 92 ? -0.299 -0.158 -19.460 1.00 91.06 92 PHE A C 1
ATOM 722 O O . PHE A 1 92 ? 0.518 -0.102 -20.379 1.00 91.06 92 PHE A O 1
ATOM 729 N N . LEU A 1 93 ? -0.196 0.618 -18.377 1.00 92.44 93 LEU A N 1
ATOM 730 C CA . LEU A 1 93 ? 0.844 1.637 -18.204 1.00 92.44 93 LEU A CA 1
ATOM 731 C C . LEU A 1 93 ? 2.260 1.037 -18.241 1.00 92.44 93 LEU A C 1
ATOM 733 O O . LEU A 1 93 ? 3.110 1.497 -19.009 1.00 92.44 93 LEU A O 1
ATOM 737 N N . PHE A 1 94 ? 2.524 -0.006 -17.452 1.00 92.06 94 PHE A N 1
ATOM 738 C CA . PHE A 1 94 ? 3.842 -0.646 -17.422 1.00 92.06 94 PHE A CA 1
ATOM 739 C C . PHE A 1 94 ? 4.154 -1.424 -18.696 1.00 92.06 94 PHE A C 1
ATOM 741 O O . PHE A 1 94 ? 5.310 -1.454 -19.113 1.00 92.06 94 PHE A O 1
ATOM 748 N N . PHE A 1 95 ? 3.143 -2.001 -19.344 1.00 92.06 95 PHE A N 1
ATOM 749 C CA . PHE A 1 95 ? 3.312 -2.659 -20.632 1.00 92.06 95 PHE A CA 1
ATOM 750 C C . PHE A 1 95 ? 3.756 -1.665 -21.709 1.00 92.06 95 PHE A C 1
ATOM 752 O O . PHE A 1 95 ? 4.769 -1.893 -22.367 1.00 92.06 95 PHE A O 1
ATOM 759 N N . VAL A 1 96 ? 3.059 -0.532 -21.852 1.00 93.31 96 VAL A N 1
ATOM 760 C CA . VAL A 1 96 ? 3.417 0.507 -22.832 1.00 93.31 96 VAL A CA 1
ATOM 761 C C . VAL A 1 96 ? 4.795 1.098 -22.525 1.00 93.31 96 VAL A C 1
ATOM 763 O O . VAL A 1 96 ? 5.637 1.189 -23.418 1.00 93.31 96 VAL A O 1
ATOM 766 N N . SER A 1 97 ? 5.069 1.439 -21.263 1.00 92.56 97 SER A N 1
ATOM 767 C CA . SER A 1 97 ? 6.376 1.961 -20.834 1.00 92.56 97 SER A CA 1
ATOM 768 C C . SER A 1 97 ? 7.518 0.962 -21.082 1.00 92.56 97 SER A C 1
ATOM 770 O O . SER A 1 97 ? 8.585 1.314 -21.601 1.00 92.56 97 SER A O 1
ATOM 772 N N . GLY A 1 98 ? 7.279 -0.317 -20.784 1.00 91.06 98 GLY A N 1
ATOM 773 C CA . GLY A 1 98 ? 8.200 -1.411 -21.070 1.00 91.06 98 GLY A CA 1
ATOM 774 C C . GLY A 1 98 ? 8.438 -1.594 -22.569 1.00 91.06 98 GLY A C 1
ATOM 775 O O . GLY A 1 98 ? 9.583 -1.752 -22.987 1.00 91.06 98 GLY A O 1
ATOM 776 N N . LEU A 1 99 ? 7.391 -1.491 -23.390 1.00 91.75 99 LEU A N 1
ATOM 777 C CA . LEU A 1 99 ? 7.462 -1.601 -24.848 1.00 91.75 99 LEU A CA 1
ATOM 778 C C . LEU A 1 99 ? 8.256 -0.447 -25.476 1.00 91.75 99 LEU A C 1
ATOM 780 O O . LEU A 1 99 ? 9.115 -0.690 -26.323 1.00 91.75 99 LEU A O 1
ATOM 784 N N . ILE A 1 100 ? 8.062 0.790 -25.015 1.00 90.44 100 ILE A N 1
ATOM 785 C CA . ILE A 1 100 ? 8.899 1.933 -25.423 1.00 90.44 100 ILE A CA 1
ATOM 786 C C . ILE A 1 100 ? 10.363 1.659 -25.053 1.00 90.44 100 ILE A C 1
ATOM 788 O O . ILE A 1 100 ? 11.268 1.782 -25.883 1.00 90.44 100 ILE A O 1
ATOM 792 N N . THR A 1 101 ? 10.596 1.186 -23.826 1.00 88.56 101 THR A N 1
ATOM 793 C CA . THR A 1 101 ? 11.938 0.838 -23.349 1.00 88.56 101 THR A CA 1
ATOM 794 C C . THR A 1 101 ? 12.549 -0.317 -24.159 1.00 88.56 101 THR A C 1
ATOM 796 O O . THR A 1 101 ? 13.755 -0.317 -24.404 1.00 88.56 101 THR A O 1
ATOM 799 N N . CYS A 1 102 ? 11.763 -1.274 -24.667 1.00 88.00 102 CYS A N 1
ATOM 800 C CA . CYS A 1 102 ? 12.233 -2.338 -25.566 1.00 88.00 102 CYS A CA 1
ATOM 801 C C . CYS A 1 102 ? 12.889 -1.785 -26.836 1.00 88.00 102 CYS A C 1
ATOM 803 O O . CYS A 1 102 ? 13.967 -2.258 -27.207 1.00 88.00 102 CYS A O 1
ATOM 805 N N . PHE A 1 103 ? 12.325 -0.746 -27.450 1.00 86.19 103 PHE A N 1
ATOM 806 C CA . PHE A 1 103 ? 12.905 -0.109 -28.640 1.00 86.19 103 PHE A CA 1
ATOM 807 C C . PHE A 1 103 ? 14.067 0.838 -28.325 1.00 86.19 103 PHE A C 1
ATOM 809 O O . PHE A 1 103 ? 14.816 1.238 -29.218 1.00 86.19 103 PHE A O 1
ATOM 816 N N . ALA A 1 104 ? 14.276 1.137 -27.045 1.00 84.12 104 ALA A N 1
ATOM 817 C CA . ALA A 1 104 ? 15.311 2.042 -26.597 1.00 84.12 104 ALA A CA 1
ATOM 818 C C . ALA A 1 104 ? 16.721 1.477 -26.895 1.00 84.12 104 ALA A C 1
ATOM 820 O O . ALA A 1 104 ? 17.078 0.376 -26.441 1.00 84.12 104 ALA A O 1
ATOM 821 N N . ARG A 1 105 ? 17.552 2.229 -27.637 1.00 77.56 105 ARG A N 1
ATOM 822 C CA . ARG A 1 105 ? 18.908 1.805 -28.044 1.00 77.56 105 ARG A CA 1
ATOM 823 C C . ARG A 1 105 ? 19.908 1.979 -26.902 1.00 77.56 105 ARG A C 1
ATOM 825 O O . ARG A 1 105 ? 20.415 3.068 -26.654 1.00 77.56 105 ARG A O 1
ATOM 832 N N . ILE A 1 106 ? 20.237 0.878 -26.230 1.00 72.56 106 ILE A N 1
ATOM 833 C CA . ILE A 1 106 ? 21.273 0.844 -25.191 1.00 72.56 106 ILE A CA 1
ATOM 834 C C . ILE A 1 106 ? 22.555 0.249 -25.787 1.00 72.56 106 ILE A C 1
ATOM 836 O O . ILE A 1 106 ? 22.595 -0.929 -26.139 1.00 72.56 106 ILE A O 1
ATOM 840 N N . GLY A 1 107 ? 23.600 1.073 -25.916 1.00 61.66 107 GLY A N 1
ATOM 841 C CA . GLY A 1 107 ? 24.841 0.719 -26.623 1.00 61.66 107 GLY A CA 1
ATOM 842 C C . GLY A 1 107 ? 25.755 -0.282 -25.905 1.00 61.66 107 GLY A C 1
ATOM 843 O O . GLY A 1 107 ? 26.623 -0.878 -26.535 1.00 61.66 107 GLY A O 1
ATOM 844 N N . SER A 1 108 ? 25.568 -0.516 -24.601 1.00 69.69 108 SER A N 1
ATOM 845 C CA . SER A 1 108 ? 26.457 -1.384 -23.816 1.00 69.69 108 SER A CA 1
ATOM 846 C C . SER A 1 108 ? 25.907 -2.809 -23.680 1.00 69.69 108 SER A C 1
ATOM 848 O O . SER A 1 108 ? 24.821 -3.013 -23.133 1.00 69.69 108 SER A O 1
ATOM 850 N N . LYS A 1 109 ? 26.674 -3.825 -24.121 1.00 67.06 109 LYS A N 1
ATOM 851 C CA . LYS A 1 109 ? 26.309 -5.257 -23.998 1.00 67.06 109 LYS A CA 1
ATOM 852 C C . LYS A 1 109 ? 26.005 -5.662 -22.547 1.00 67.06 109 LYS A C 1
ATOM 854 O O . LYS A 1 109 ? 25.105 -6.467 -22.329 1.00 67.06 109 LYS A O 1
ATOM 859 N N . LYS A 1 110 ? 26.693 -5.060 -21.566 1.00 65.75 110 LYS A N 1
ATOM 860 C CA . LYS A 1 110 ? 26.481 -5.307 -20.130 1.00 65.75 110 LYS A CA 1
ATOM 861 C C . LYS A 1 110 ? 25.184 -4.714 -19.575 1.00 65.75 110 LYS A C 1
ATOM 863 O O . LYS A 1 110 ? 24.767 -5.152 -18.521 1.00 65.75 110 LYS A O 1
ATOM 868 N N . LEU A 1 111 ? 24.525 -3.764 -20.239 1.00 76.94 111 LEU A N 1
ATOM 869 C CA . LEU A 1 111 ? 23.247 -3.211 -19.753 1.00 76.94 111 LEU A CA 1
ATOM 870 C C . LEU A 1 111 ? 22.022 -3.934 -20.329 1.00 76.94 111 LEU A C 1
ATOM 872 O O . LEU A 1 111 ? 20.899 -3.672 -19.903 1.00 76.94 111 LEU A O 1
ATOM 876 N N . LYS A 1 112 ? 22.212 -4.860 -21.279 1.00 79.44 112 LYS A N 1
ATOM 877 C CA . LYS A 1 112 ? 21.097 -5.584 -21.905 1.00 79.44 112 LYS A CA 1
ATOM 878 C C . LYS A 1 112 ? 20.290 -6.410 -20.900 1.00 79.44 112 LYS A C 1
ATOM 880 O O . LYS A 1 112 ? 19.073 -6.434 -21.005 1.00 79.44 112 LYS A O 1
ATOM 885 N N . TRP A 1 113 ? 20.935 -7.056 -19.926 1.00 82.38 113 TRP A N 1
ATOM 886 C CA . TRP A 1 113 ? 20.227 -7.833 -18.899 1.00 82.38 113 TRP A CA 1
ATOM 887 C C . TRP A 1 113 ? 19.489 -6.927 -17.902 1.00 82.38 113 TRP A C 1
ATOM 889 O O . TRP A 1 113 ? 18.327 -7.179 -17.600 1.00 82.38 113 TRP A O 1
ATOM 899 N N . VAL A 1 114 ? 20.110 -5.816 -17.481 1.00 84.31 114 VAL A N 1
ATOM 900 C CA . VAL A 1 114 ? 19.480 -4.803 -16.612 1.00 84.31 114 VAL A CA 1
ATOM 901 C C . VAL A 1 114 ? 18.222 -4.233 -17.264 1.00 84.31 114 VAL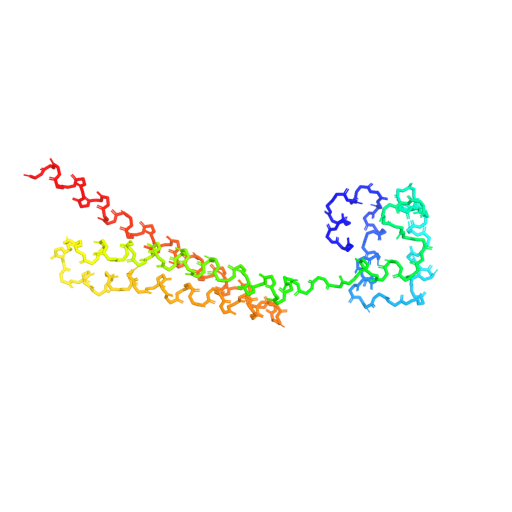 A C 1
ATOM 903 O O . VAL A 1 114 ? 17.198 -4.084 -16.607 1.00 84.31 114 VAL A O 1
ATOM 906 N N . LYS A 1 115 ? 18.270 -3.979 -18.576 1.00 86.00 115 LYS A N 1
ATOM 907 C CA . LYS A 1 115 ? 17.112 -3.532 -19.355 1.00 86.00 115 LYS A CA 1
ATOM 908 C C . LYS A 1 115 ? 15.929 -4.493 -19.217 1.00 86.00 115 LYS A C 1
ATOM 910 O O . LYS A 1 115 ? 14.821 -4.047 -18.944 1.00 86.00 115 LYS A O 1
ATOM 915 N N . TRP A 1 116 ? 16.159 -5.795 -19.375 1.00 89.00 116 TRP A N 1
ATOM 916 C CA . TRP A 1 116 ? 15.101 -6.797 -19.231 1.00 89.00 116 TRP A CA 1
ATOM 917 C C . TRP A 1 116 ? 14.541 -6.856 -17.810 1.00 89.00 116 TRP A C 1
ATOM 919 O O . TRP A 1 116 ? 13.326 -6.937 -17.652 1.00 89.00 116 TRP A O 1
ATOM 929 N N . ILE A 1 117 ? 15.390 -6.727 -16.786 1.00 91.31 117 ILE A N 1
ATOM 930 C CA . ILE A 1 117 ? 14.933 -6.642 -15.391 1.00 91.31 117 ILE A CA 1
ATOM 931 C C . ILE A 1 117 ? 14.021 -5.432 -15.201 1.00 91.31 117 ILE A C 1
ATOM 933 O O . ILE A 1 117 ? 12.924 -5.578 -14.680 1.00 91.31 117 ILE A O 1
ATOM 937 N N . VAL A 1 118 ? 14.425 -4.254 -15.672 1.00 91.50 118 VAL A N 1
ATOM 938 C CA . VAL A 1 118 ? 13.636 -3.019 -15.544 1.00 91.50 118 VAL A CA 1
ATOM 939 C C . VAL A 1 118 ? 12.299 -3.104 -16.295 1.00 91.50 118 VAL A C 1
ATOM 941 O O . VAL A 1 118 ? 11.334 -2.461 -15.894 1.00 91.50 118 VAL A O 1
ATOM 944 N N . ILE A 1 119 ? 12.210 -3.902 -17.362 1.00 92.25 119 ILE A N 1
ATOM 945 C CA . ILE A 1 119 ? 10.965 -4.129 -18.115 1.00 92.25 119 ILE A CA 1
ATOM 946 C C . ILE A 1 119 ? 10.038 -5.118 -17.394 1.00 92.25 119 ILE A C 1
ATOM 948 O O . ILE A 1 119 ? 8.840 -4.868 -17.292 1.00 92.25 119 ILE A O 1
ATOM 952 N N . ILE A 1 120 ? 10.580 -6.223 -16.879 1.00 93.12 120 ILE A N 1
ATOM 953 C CA . ILE A 1 120 ? 9.787 -7.333 -16.325 1.00 93.12 120 ILE A CA 1
ATOM 954 C C . ILE A 1 120 ? 9.449 -7.119 -14.840 1.00 93.12 120 ILE A C 1
ATOM 956 O O . ILE A 1 120 ? 8.348 -7.456 -14.405 1.00 93.12 120 ILE A O 1
ATOM 960 N N . ALA A 1 121 ? 10.358 -6.531 -14.057 1.00 93.94 121 ALA A N 1
ATOM 961 C CA . ALA A 1 121 ? 10.183 -6.305 -12.622 1.00 93.94 121 ALA A CA 1
ATOM 962 C C . ALA A 1 121 ? 8.862 -5.609 -12.236 1.00 93.94 121 ALA A C 1
ATOM 964 O O . ALA A 1 121 ? 8.202 -6.119 -11.330 1.00 93.94 121 ALA A O 1
ATOM 965 N N . PRO A 1 122 ? 8.411 -4.517 -12.892 1.00 93.50 122 PRO A N 1
ATOM 966 C CA . PRO A 1 122 ? 7.154 -3.869 -12.518 1.00 93.50 122 PRO A CA 1
ATOM 967 C C . PRO A 1 122 ? 5.921 -4.741 -12.810 1.00 93.50 122 PRO A C 1
ATOM 969 O O . PRO A 1 122 ? 4.922 -4.618 -12.107 1.00 93.50 122 PRO A O 1
ATOM 972 N N . MET A 1 123 ? 5.988 -5.660 -13.784 1.00 91.81 123 MET A N 1
ATOM 973 C CA . MET A 1 123 ? 4.897 -6.605 -14.074 1.00 91.81 123 MET A CA 1
ATOM 974 C C . MET A 1 123 ? 4.753 -7.648 -12.961 1.00 91.81 123 MET A C 1
ATOM 976 O O . MET A 1 123 ? 3.649 -7.906 -12.487 1.00 91.81 123 MET A O 1
ATOM 980 N N . ILE A 1 124 ? 5.874 -8.221 -12.511 1.00 93.62 124 ILE A N 1
ATOM 981 C CA . ILE A 1 124 ? 5.880 -9.191 -11.406 1.00 93.62 124 ILE A CA 1
ATOM 982 C C . ILE A 1 124 ? 5.478 -8.500 -10.100 1.00 93.62 124 ILE A C 1
ATOM 984 O O . ILE A 1 124 ? 4.647 -9.017 -9.358 1.00 93.62 124 ILE A O 1
ATOM 988 N N . ALA A 1 125 ? 6.027 -7.313 -9.837 1.00 93.75 125 ALA A N 1
ATOM 989 C CA . ALA A 1 125 ? 5.716 -6.548 -8.638 1.00 93.75 125 ALA A CA 1
ATOM 990 C C . ALA A 1 125 ? 4.226 -6.174 -8.559 1.00 93.75 125 ALA A C 1
ATOM 992 O O . ALA A 1 125 ? 3.638 -6.338 -7.498 1.00 93.75 125 ALA A O 1
ATOM 993 N N . MET A 1 126 ? 3.589 -5.793 -9.673 1.00 91.19 126 MET A N 1
ATOM 994 C CA . MET A 1 126 ? 2.137 -5.559 -9.739 1.00 91.19 126 MET A CA 1
ATOM 995 C C . MET A 1 126 ? 1.323 -6.788 -9.320 1.00 91.19 126 MET A C 1
ATOM 997 O O . MET A 1 126 ? 0.363 -6.682 -8.559 1.00 91.19 126 MET A O 1
ATOM 1001 N N . PHE A 1 127 ? 1.706 -7.970 -9.806 1.00 89.94 127 PHE A N 1
ATOM 1002 C CA . PHE A 1 127 ? 1.025 -9.205 -9.427 1.00 89.94 127 PHE A CA 1
ATOM 1003 C C . PHE A 1 127 ? 1.176 -9.485 -7.924 1.00 89.94 127 PHE A C 1
ATOM 1005 O O . PHE A 1 127 ? 0.195 -9.795 -7.245 1.00 89.94 127 PHE A O 1
ATOM 1012 N N . CYS A 1 128 ? 2.389 -9.311 -7.388 1.00 91.38 128 CYS A N 1
ATOM 1013 C CA . CYS A 1 128 ? 2.663 -9.455 -5.959 1.00 91.38 128 CYS A CA 1
ATOM 1014 C C . CYS A 1 128 ? 1.892 -8.442 -5.099 1.00 91.38 128 CYS A C 1
ATOM 1016 O O . CYS A 1 128 ? 1.402 -8.826 -4.040 1.00 91.38 128 CYS A O 1
ATOM 1018 N N . ASP A 1 129 ? 1.742 -7.193 -5.549 1.00 90.25 129 ASP A N 1
ATOM 1019 C CA . ASP A 1 129 ? 0.976 -6.153 -4.850 1.00 90.25 129 ASP A CA 1
ATOM 1020 C C . ASP A 1 129 ? -0.482 -6.592 -4.650 1.00 90.25 129 ASP A C 1
ATOM 1022 O O . ASP A 1 129 ? -0.954 -6.726 -3.521 1.00 90.25 129 ASP A O 1
ATOM 1026 N N . ILE A 1 130 ? -1.168 -6.977 -5.729 1.00 87.75 130 ILE A N 1
ATOM 1027 C CA . ILE A 1 130 ? -2.581 -7.386 -5.675 1.00 87.75 130 ILE A CA 1
ATOM 1028 C C . ILE A 1 130 ? -2.784 -8.643 -4.820 1.00 87.75 130 ILE A C 1
ATOM 1030 O O . ILE A 1 130 ? -3.751 -8.735 -4.056 1.00 87.75 130 ILE A O 1
ATOM 1034 N N . MET A 1 131 ? -1.881 -9.623 -4.923 1.00 86.19 131 MET A N 1
ATOM 1035 C CA . MET A 1 131 ? -1.929 -10.815 -4.070 1.00 86.19 131 MET A CA 1
ATOM 1036 C C . MET A 1 131 ? -1.709 -10.455 -2.599 1.00 86.19 131 MET A C 1
ATOM 1038 O O . MET A 1 131 ? -2.408 -10.967 -1.721 1.00 86.19 131 MET A O 1
ATOM 1042 N N . SER A 1 132 ? -0.802 -9.518 -2.325 1.00 88.38 132 SER A N 1
ATOM 1043 C CA . SER A 1 132 ? -0.499 -9.094 -0.964 1.00 88.38 132 SER A CA 1
ATOM 1044 C C . SER A 1 132 ? -1.634 -8.336 -0.285 1.00 88.38 132 SER A C 1
ATOM 1046 O O . SER A 1 132 ? -1.702 -8.371 0.936 1.00 88.38 132 SER A O 1
ATOM 1048 N N . TRP A 1 133 ? -2.582 -7.741 -1.016 1.00 82.38 133 TRP A N 1
ATOM 1049 C CA . TRP A 1 133 ? -3.759 -7.117 -0.395 1.00 82.38 133 TRP A CA 1
ATOM 1050 C C . TRP A 1 133 ? -4.702 -8.146 0.234 1.00 82.38 133 TRP A C 1
ATOM 1052 O O . TRP A 1 133 ? -5.258 -7.905 1.304 1.00 82.38 133 TRP A O 1
ATOM 1062 N N . ASN A 1 134 ? -4.867 -9.304 -0.415 1.00 80.50 134 ASN A N 1
ATOM 1063 C CA . ASN A 1 134 ? -5.625 -10.415 0.162 1.00 80.50 134 ASN A CA 1
ATOM 1064 C C . ASN A 1 134 ? -4.875 -11.000 1.363 1.00 80.50 134 ASN A C 1
ATOM 1066 O O . ASN A 1 134 ? -5.483 -11.254 2.398 1.00 80.50 134 ASN A O 1
ATOM 1070 N N . LEU A 1 135 ? -3.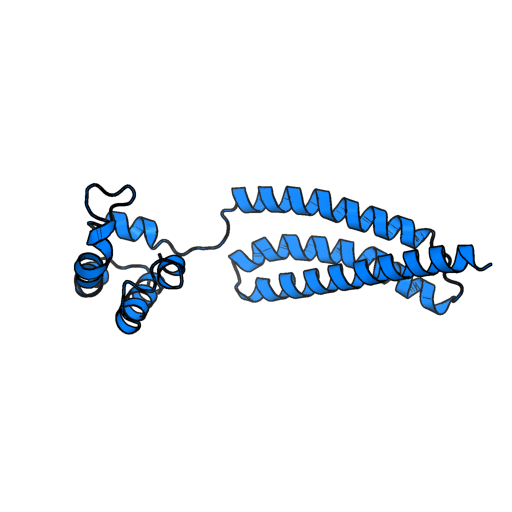548 -11.132 1.253 1.00 81.81 135 LEU A N 1
ATOM 1071 C CA . LEU A 1 135 ? -2.715 -11.640 2.339 1.00 81.81 135 LEU A CA 1
ATOM 1072 C C . LEU A 1 135 ? -2.687 -10.693 3.546 1.00 81.81 135 LEU A C 1
ATOM 1074 O O . LEU A 1 135 ? -2.825 -11.154 4.668 1.00 81.81 135 LEU A O 1
ATOM 1078 N N . ALA A 1 136 ? -2.571 -9.380 3.332 1.00 81.25 136 ALA A N 1
ATOM 1079 C CA . ALA A 1 136 ? -2.546 -8.355 4.379 1.00 81.25 136 ALA A CA 1
ATOM 1080 C C . ALA A 1 136 ? -3.857 -8.281 5.174 1.00 81.25 136 ALA A C 1
ATOM 1082 O O . ALA A 1 136 ? -3.879 -7.774 6.293 1.00 81.25 136 ALA A O 1
ATOM 1083 N N . ARG A 1 137 ? -4.951 -8.793 4.598 1.00 73.06 137 ARG A N 1
ATOM 1084 C CA . ARG A 1 137 ? -6.235 -8.935 5.284 1.00 73.06 137 ARG A CA 1
ATOM 1085 C C . ARG A 1 137 ? -6.207 -10.033 6.349 1.00 73.06 137 ARG A C 1
ATOM 1087 O O . ARG A 1 137 ? -6.897 -9.918 7.353 1.00 73.06 137 ARG A O 1
ATOM 1094 N N . GLU A 1 138 ? -5.457 -11.102 6.100 1.00 76.12 138 GLU A N 1
ATOM 1095 C CA . GLU A 1 138 ? -5.429 -12.311 6.935 1.00 76.12 138 GLU A CA 1
ATOM 1096 C C . GLU A 1 138 ? -4.167 -12.381 7.807 1.00 76.12 138 GLU A C 1
ATOM 1098 O O . GLU A 1 138 ? -4.193 -12.943 8.899 1.00 76.12 138 GLU A O 1
ATOM 1103 N N . TYR A 1 139 ? -3.079 -11.752 7.359 1.00 77.88 139 TYR A N 1
ATOM 1104 C CA . TYR A 1 139 ? -1.778 -11.720 8.012 1.00 77.88 139 TYR A CA 1
ATOM 1105 C C . TYR A 1 139 ? -1.224 -10.295 8.017 1.00 77.88 139 TYR A C 1
ATOM 1107 O O . TYR A 1 139 ? -0.943 -9.730 6.961 1.00 77.88 139 TYR A O 1
ATOM 1115 N N . GLU A 1 140 ? -0.968 -9.736 9.203 1.00 76.12 140 GLU A N 1
ATOM 1116 C CA . GLU A 1 140 ? -0.457 -8.361 9.366 1.00 76.12 140 GLU A CA 1
ATOM 1117 C C . GLU A 1 140 ? 0.842 -8.101 8.575 1.00 76.12 140 GLU A C 1
ATOM 1119 O O . GLU A 1 140 ? 1.040 -7.024 8.013 1.00 76.12 140 GLU A O 1
ATOM 1124 N N . ASN A 1 141 ? 1.695 -9.120 8.433 1.00 81.56 141 ASN A N 1
ATOM 1125 C CA . ASN A 1 141 ? 2.952 -9.028 7.683 1.00 81.56 141 ASN A CA 1
ATOM 1126 C C . ASN A 1 141 ? 2.767 -8.868 6.163 1.00 81.56 141 ASN A C 1
ATOM 1128 O O . ASN A 1 141 ? 3.719 -8.498 5.473 1.00 81.56 141 ASN A O 1
ATOM 1132 N N . GLY A 1 142 ? 1.567 -9.108 5.622 1.00 80.38 142 GLY A N 1
ATOM 1133 C CA . GLY A 1 142 ? 1.281 -8.908 4.198 1.00 80.38 142 GLY A CA 1
ATOM 1134 C C . GLY A 1 142 ? 1.518 -7.465 3.738 1.00 80.38 142 GLY A C 1
ATOM 1135 O O . GLY A 1 142 ? 1.868 -7.243 2.580 1.00 80.38 142 GLY A O 1
ATOM 1136 N N . VAL A 1 143 ? 1.439 -6.493 4.657 1.00 85.44 143 VAL A N 1
ATOM 1137 C CA . VAL A 1 143 ? 1.687 -5.065 4.392 1.00 85.44 143 VAL A CA 1
ATOM 1138 C C . VAL A 1 143 ? 3.102 -4.805 3.861 1.00 85.44 143 VAL A C 1
ATOM 1140 O O . VAL A 1 143 ? 3.288 -3.945 3.003 1.00 85.44 143 VAL A O 1
ATOM 1143 N N . TYR A 1 144 ? 4.112 -5.559 4.301 1.00 89.62 144 TYR A N 1
ATOM 1144 C CA . TYR A 1 144 ? 5.482 -5.352 3.821 1.00 89.62 144 TYR A CA 1
ATOM 1145 C C . TYR A 1 144 ? 5.636 -5.692 2.336 1.00 89.62 144 TYR A C 1
ATOM 1147 O O . TYR A 1 144 ? 6.386 -5.023 1.626 1.00 89.62 144 TYR A O 1
ATOM 1155 N N . ILE A 1 145 ? 4.892 -6.685 1.842 1.00 91.06 145 ILE A N 1
ATOM 1156 C CA . ILE A 1 145 ? 4.921 -7.072 0.427 1.00 91.06 145 ILE A CA 1
ATOM 1157 C C . ILE A 1 145 ? 4.297 -5.966 -0.435 1.00 91.06 145 ILE A C 1
ATOM 1159 O O . ILE A 1 145 ? 4.853 -5.643 -1.485 1.00 91.06 145 ILE A O 1
ATOM 1163 N N . VAL A 1 146 ? 3.222 -5.325 0.038 1.00 91.25 146 VAL A N 1
ATOM 1164 C CA . VAL A 1 146 ? 2.605 -4.143 -0.601 1.00 91.25 146 VAL A CA 1
ATOM 1165 C C . VAL A 1 146 ? 3.634 -3.021 -0.756 1.00 91.25 146 VAL A C 1
ATOM 1167 O O . VAL A 1 146 ? 3.835 -2.472 -1.836 1.00 91.25 146 VAL A O 1
ATOM 1170 N N . ILE A 1 147 ? 4.348 -2.701 0.326 1.00 92.69 147 ILE A N 1
ATOM 1171 C CA . ILE A 1 147 ? 5.322 -1.602 0.331 1.00 92.69 147 ILE A CA 1
ATOM 1172 C C . ILE A 1 147 ? 6.484 -1.900 -0.626 1.00 92.69 147 ILE A C 1
ATOM 1174 O O . ILE A 1 147 ? 6.863 -1.048 -1.432 1.00 92.69 147 ILE A O 1
ATOM 1178 N N . VAL A 1 148 ? 7.043 -3.112 -0.563 1.00 95.19 148 VAL A N 1
ATOM 1179 C CA . VAL A 1 148 ? 8.182 -3.507 -1.404 1.00 95.19 148 VAL A CA 1
ATOM 1180 C C . VAL A 1 148 ? 7.788 -3.564 -2.880 1.00 95.19 148 VAL A C 1
ATOM 1182 O O . VAL A 1 148 ? 8.520 -3.050 -3.726 1.00 95.19 148 VAL A O 1
ATOM 1185 N N . SER A 1 149 ? 6.633 -4.144 -3.207 1.00 93.19 149 SER A N 1
ATOM 1186 C CA . SER A 1 149 ? 6.145 -4.207 -4.589 1.00 93.19 149 SER A CA 1
ATOM 1187 C C . SER A 1 149 ? 5.888 -2.814 -5.170 1.00 93.19 149 SER A C 1
ATOM 1189 O O . SER A 1 149 ? 6.373 -2.518 -6.266 1.00 93.19 149 SER A O 1
ATOM 1191 N N . GLY A 1 150 ? 5.254 -1.916 -4.410 1.00 92.50 150 GLY A N 1
ATOM 1192 C CA . GLY A 1 150 ? 5.063 -0.519 -4.803 1.00 92.50 150 GLY A CA 1
ATOM 1193 C C . GLY A 1 150 ? 6.381 0.234 -5.031 1.00 92.50 150 GLY A C 1
ATOM 1194 O O . GLY A 1 150 ? 6.517 0.975 -6.013 1.00 92.50 150 GLY A O 1
ATOM 1195 N N . ALA A 1 151 ? 7.387 0.007 -4.181 1.00 95.69 151 ALA A N 1
ATOM 1196 C CA . ALA A 1 151 ? 8.715 0.598 -4.344 1.00 95.69 151 ALA A CA 1
ATOM 1197 C C . ALA A 1 151 ? 9.414 0.099 -5.621 1.00 95.69 151 ALA A C 1
ATOM 1199 O O . ALA A 1 151 ? 9.934 0.907 -6.394 1.00 95.69 151 ALA A O 1
ATOM 1200 N N . VAL A 1 152 ? 9.379 -1.213 -5.882 1.00 95.56 152 VAL A N 1
ATOM 1201 C CA . VAL A 1 152 ? 9.953 -1.817 -7.097 1.00 95.56 152 VAL A CA 1
ATOM 1202 C C . VAL A 1 152 ? 9.262 -1.288 -8.351 1.00 95.56 152 VAL A C 1
ATOM 1204 O O . VAL A 1 152 ? 9.940 -0.902 -9.304 1.00 95.56 152 VAL A O 1
ATOM 1207 N N . MET A 1 153 ? 7.928 -1.218 -8.347 1.00 94.31 153 MET A N 1
ATOM 1208 C CA . MET A 1 153 ? 7.146 -0.658 -9.452 1.00 94.31 153 MET A CA 1
ATOM 1209 C C . MET A 1 153 ? 7.542 0.787 -9.753 1.00 94.31 153 MET A C 1
ATOM 1211 O O . MET A 1 153 ? 7.825 1.122 -10.903 1.00 94.31 153 MET A O 1
ATOM 1215 N N . THR A 1 154 ? 7.609 1.629 -8.720 1.00 93.81 154 THR A N 1
ATOM 1216 C CA . THR A 1 154 ? 7.938 3.053 -8.866 1.00 93.81 154 THR A CA 1
ATOM 1217 C C . THR A 1 154 ? 9.365 3.241 -9.375 1.00 93.81 154 THR A C 1
ATOM 1219 O O . THR A 1 154 ? 9.588 3.989 -10.326 1.00 93.81 154 THR A O 1
ATOM 1222 N N . ALA A 1 155 ? 10.331 2.521 -8.799 1.00 95.44 155 ALA A N 1
ATOM 1223 C CA . ALA A 1 155 ? 11.729 2.595 -9.211 1.00 95.44 155 ALA A CA 1
ATOM 1224 C C . ALA A 1 155 ? 11.929 2.124 -10.661 1.00 95.44 155 ALA A C 1
ATOM 1226 O O . ALA A 1 155 ? 12.623 2.781 -11.444 1.00 95.44 155 ALA A O 1
ATOM 1227 N N . ALA A 1 156 ? 11.295 1.011 -11.047 1.00 93.88 156 ALA A N 1
ATOM 1228 C CA . ALA A 1 156 ? 11.371 0.497 -12.408 1.00 93.88 156 ALA A CA 1
ATOM 1229 C C . ALA A 1 156 ? 10.730 1.462 -13.410 1.00 93.88 156 ALA A C 1
ATOM 1231 O O . ALA A 1 156 ? 11.354 1.796 -14.416 1.00 93.88 156 ALA A O 1
ATOM 1232 N N . PHE A 1 157 ? 9.532 1.970 -13.115 1.00 93.19 157 PHE A N 1
ATOM 1233 C CA . PHE A 1 157 ? 8.840 2.917 -13.985 1.00 93.19 157 PHE A CA 1
ATOM 1234 C C . PHE A 1 157 ? 9.621 4.222 -14.162 1.00 93.19 157 PHE A C 1
ATOM 1236 O O . PHE A 1 157 ? 9.830 4.673 -15.288 1.00 93.19 157 PHE A O 1
ATOM 1243 N N . PHE A 1 158 ? 10.148 4.787 -13.074 1.00 94.69 158 PHE A N 1
ATOM 1244 C CA . PHE A 1 158 ? 10.970 5.993 -13.140 1.00 94.69 158 PHE A CA 1
ATOM 1245 C C . PHE A 1 158 ? 12.243 5.778 -13.970 1.00 94.69 158 PHE A C 1
ATOM 1247 O O . PHE A 1 158 ? 12.643 6.638 -14.760 1.00 94.69 158 PHE A O 1
ATOM 1254 N N . THR A 1 159 ? 12.855 4.597 -13.855 1.00 92.19 159 THR A N 1
ATOM 1255 C CA . THR A 1 159 ? 14.011 4.215 -14.674 1.00 92.19 159 THR A CA 1
ATOM 1256 C C . THR A 1 159 ? 13.636 4.115 -16.156 1.00 92.19 159 THR A C 1
ATOM 1258 O O . THR A 1 159 ? 14.340 4.673 -16.998 1.00 92.19 159 THR A O 1
ATOM 1261 N N . GLN A 1 160 ? 12.516 3.466 -16.496 1.00 92.44 160 GLN A N 1
ATOM 1262 C CA . GLN A 1 160 ? 12.012 3.373 -17.876 1.00 92.44 160 GLN A CA 1
ATOM 1263 C C . GLN A 1 160 ? 11.749 4.760 -18.484 1.00 92.44 160 GLN A C 1
ATOM 1265 O O . GLN A 1 160 ? 12.187 5.045 -19.605 1.00 92.44 160 GLN A O 1
ATOM 1270 N N . MET A 1 161 ? 11.097 5.648 -17.726 1.00 91.44 161 MET A N 1
ATOM 1271 C CA . MET A 1 161 ? 10.859 7.032 -18.138 1.00 91.44 161 MET A CA 1
ATOM 1272 C C . MET A 1 161 ? 12.169 7.789 -18.367 1.00 91.44 161 MET A C 1
ATOM 1274 O O . MET A 1 161 ? 12.324 8.441 -19.397 1.00 91.44 161 MET A O 1
ATOM 1278 N N . SER A 1 162 ? 13.132 7.658 -17.451 1.00 91.25 162 SER A N 1
ATOM 1279 C CA . SER A 1 162 ? 14.432 8.339 -17.536 1.00 91.25 162 SER A CA 1
ATOM 1280 C C . SER A 1 162 ? 15.238 7.895 -18.760 1.00 91.25 162 SER A C 1
ATOM 1282 O O . SER A 1 162 ? 15.791 8.730 -19.473 1.00 91.25 162 SER A O 1
ATOM 1284 N N . ILE A 1 163 ? 15.268 6.586 -19.050 1.00 88.88 163 ILE A N 1
ATOM 1285 C CA . ILE A 1 163 ? 15.916 6.029 -20.251 1.00 88.88 163 ILE A CA 1
ATOM 1286 C C . ILE A 1 163 ? 15.262 6.590 -21.517 1.00 88.88 163 ILE A C 1
ATOM 1288 O O . ILE A 1 163 ? 15.964 6.998 -22.444 1.00 88.88 163 ILE A O 1
ATOM 1292 N N . SER A 1 164 ? 13.929 6.614 -21.554 1.00 88.25 164 SER A N 1
ATOM 1293 C CA . SER A 1 164 ? 13.167 7.084 -22.714 1.00 8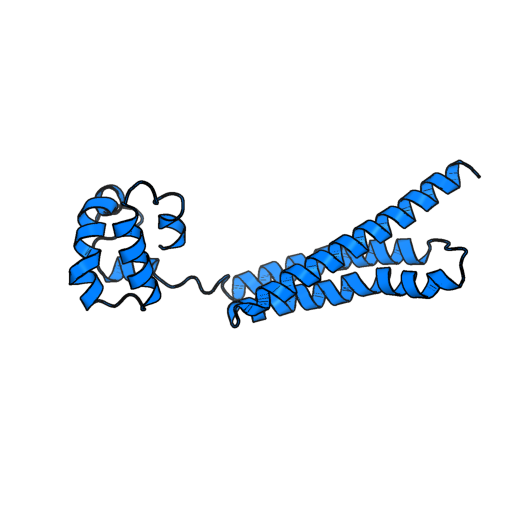8.25 164 SER A CA 1
ATOM 1294 C C . SER A 1 164 ? 13.379 8.581 -22.954 1.00 88.25 164 SER A C 1
ATOM 1296 O O . SER A 1 164 ? 13.710 8.986 -24.068 1.00 88.25 164 SER A O 1
ATOM 1298 N N . ALA A 1 165 ? 13.293 9.396 -21.899 1.00 89.12 165 ALA A N 1
ATOM 1299 C CA . ALA A 1 165 ? 13.543 10.833 -21.959 1.00 89.12 165 ALA A CA 1
ATOM 1300 C C . ALA A 1 165 ? 14.976 11.141 -22.415 1.00 89.12 165 ALA A C 1
ATOM 1302 O O . ALA A 1 165 ? 15.174 11.947 -23.322 1.00 89.12 165 ALA A O 1
ATOM 1303 N N . TYR A 1 166 ? 15.974 10.450 -21.853 1.00 88.88 166 TYR A N 1
ATOM 1304 C CA . TYR A 1 166 ? 17.373 10.618 -22.247 1.00 88.88 166 TYR A CA 1
ATOM 1305 C C . TYR A 1 166 ? 17.594 10.343 -23.740 1.00 88.88 166 TYR A C 1
ATOM 1307 O O . TYR A 1 166 ? 18.322 11.079 -24.406 1.00 88.88 166 TYR A O 1
ATOM 1315 N N . GLN A 1 167 ? 16.962 9.304 -24.291 1.00 86.06 167 GLN A N 1
ATOM 1316 C CA . GLN A 1 167 ? 17.114 8.973 -25.709 1.00 86.06 167 GLN A CA 1
ATOM 1317 C C . GLN A 1 167 ? 16.442 9.979 -26.634 1.00 86.06 167 GLN A C 1
ATOM 1319 O O . GLN A 1 167 ? 17.032 10.333 -27.652 1.00 86.06 167 GLN A O 1
ATOM 1324 N N . ILE A 1 168 ? 15.254 10.460 -26.266 1.00 86.94 168 ILE A N 1
ATOM 1325 C CA . ILE A 1 168 ? 14.561 11.513 -27.011 1.00 86.94 168 ILE A CA 1
ATOM 1326 C C . ILE A 1 168 ? 15.419 12.779 -27.023 1.00 86.94 168 ILE A C 1
ATOM 1328 O O . ILE A 1 168 ? 15.718 13.297 -28.093 1.00 86.94 168 ILE A O 1
ATOM 1332 N N . ILE A 1 169 ? 15.902 13.227 -25.861 1.00 87.44 169 ILE A N 1
ATOM 1333 C CA . ILE A 1 169 ? 16.751 14.421 -25.757 1.00 87.44 169 ILE A CA 1
ATOM 1334 C C . ILE A 1 169 ? 18.010 14.250 -26.607 1.00 87.44 169 ILE A C 1
ATOM 1336 O O . ILE A 1 169 ? 18.305 15.099 -27.441 1.00 87.44 169 ILE A O 1
ATOM 1340 N N . ARG A 1 170 ? 18.719 13.124 -26.469 1.00 85.00 170 ARG A N 1
ATOM 1341 C CA . ARG A 1 170 ? 19.922 12.851 -27.265 1.00 85.00 170 ARG A CA 1
ATOM 1342 C C . ARG A 1 170 ? 19.644 12.856 -28.771 1.00 85.00 170 ARG A C 1
ATOM 1344 O O . ARG A 1 170 ? 20.520 13.263 -29.521 1.00 85.00 170 ARG A O 1
ATOM 1351 N N . SER A 1 171 ? 18.461 12.424 -29.212 1.00 81.69 171 SER A N 1
ATOM 1352 C CA . SER A 1 171 ? 18.103 12.413 -30.636 1.00 81.69 171 SER A CA 1
ATOM 1353 C C . SER A 1 171 ? 17.933 13.802 -31.258 1.00 81.69 171 SER A C 1
ATOM 1355 O O . SER A 1 171 ? 17.993 13.905 -32.473 1.00 81.69 171 SER A O 1
ATOM 1357 N N . PHE A 1 172 ? 17.761 14.858 -30.455 1.00 83.31 172 PHE A N 1
ATOM 1358 C CA . PHE A 1 172 ? 17.707 16.239 -30.952 1.00 83.31 172 PHE A CA 1
ATOM 1359 C C . PHE A 1 172 ? 19.088 16.884 -31.132 1.00 83.31 172 PHE A C 1
ATOM 1361 O O . PHE A 1 172 ? 19.200 17.892 -31.823 1.00 83.31 172 PHE A O 1
ATOM 1368 N N . PHE A 1 173 ? 20.127 16.339 -30.493 1.00 77.94 173 PHE A N 1
ATOM 1369 C CA . PHE A 1 173 ? 21.485 16.904 -30.489 1.00 77.94 173 PHE A CA 1
ATOM 1370 C C . PHE A 1 173 ? 22.483 16.110 -31.350 1.00 77.94 173 PHE A C 1
ATOM 1372 O O . PHE A 1 173 ? 23.681 16.387 -31.301 1.00 77.94 173 PHE A O 1
ATOM 1379 N N . VAL A 1 174 ? 22.007 15.108 -32.096 1.00 61.44 174 VAL A N 1
ATOM 1380 C CA . VAL A 1 174 ? 22.778 14.290 -33.050 1.00 61.44 174 VAL A CA 1
ATOM 1381 C C . VAL A 1 174 ? 22.147 14.445 -34.420 1.00 61.44 174 VAL A C 1
ATOM 1383 O O . VAL A 1 174 ? 22.913 14.655 -35.381 1.00 61.44 174 VAL A O 1
#

Sequence (174 aa):
MESKLKTTMGGFATDAEKETIIKWIRSGADEAKYNSEIKPITEKNCMVCHGQESFRPLIGYKEIKEVTNINNGMGFKTLVRVSHIHFNGMTFLFFVSGLITCFARIGSKKLKWVKWIVIIAPMIAMFCDIMSWNLAREYENGVYIVIVSGAVMTAAFFTQMSISAYQIIRSFFV

Radius of gyration: 25.41 Å; chains: 1; bounding box: 60×29×66 Å

pLDDT: mean 86.3, std 7.18, range [61.44, 95.69]